Protein AF-A0A2A4B5H6-F1 (afdb_monomer)

Organism: NCBI:txid1141889

Mean predicted aligned error: 16.14 Å

Structure (mmCIF, N/CA/C/O backbone):
data_AF-A0A2A4B5H6-F1
#
_entry.id   AF-A0A2A4B5H6-F1
#
loop_
_atom_site.group_PDB
_atom_site.id
_atom_site.type_symbol
_atom_site.label_atom_id
_atom_site.label_alt_id
_atom_site.label_comp_id
_atom_site.label_asym_id
_atom_site.label_entity_id
_atom_site.label_seq_id
_atom_site.pdbx_PDB_ins_code
_atom_site.Cartn_x
_atom_site.Cartn_y
_atom_site.Cartn_z
_atom_site.occupancy
_atom_site.B_iso_or_equiv
_atom_site.auth_seq_id
_atom_site.auth_comp_id
_atom_site.auth_asym_id
_atom_site.auth_atom_id
_atom_site.pdbx_PDB_model_num
ATOM 1 N N . MET A 1 1 ? -22.252 65.632 42.988 1.00 47.19 1 MET A N 1
ATOM 2 C CA . MET A 1 1 ? -22.587 64.292 42.466 1.00 47.19 1 MET A CA 1
ATOM 3 C C . MET A 1 1 ? -22.983 64.438 41.010 1.00 47.19 1 MET A C 1
ATOM 5 O O . MET A 1 1 ? -24.044 64.984 40.747 1.00 47.19 1 MET A O 1
ATOM 9 N N . ALA A 1 2 ? -22.098 64.038 40.098 1.00 47.16 2 ALA A N 1
ATOM 10 C CA . ALA A 1 2 ? -22.392 63.787 38.688 1.00 47.16 2 ALA A CA 1
ATOM 11 C C . ALA A 1 2 ? -21.258 62.905 38.140 1.00 47.16 2 ALA A C 1
ATOM 13 O O . ALA A 1 2 ? -20.177 63.393 37.819 1.00 47.16 2 ALA A O 1
ATOM 14 N N . ASP A 1 3 ? -21.510 61.599 38.143 1.00 45.84 3 ASP A N 1
ATOM 15 C CA . ASP A 1 3 ? -20.765 60.578 37.409 1.00 45.84 3 ASP A CA 1
ATOM 16 C C . ASP A 1 3 ? -21.025 60.769 35.909 1.00 45.84 3 ASP A C 1
ATOM 18 O O . ASP A 1 3 ? -22.184 60.842 35.498 1.00 45.84 3 ASP A O 1
ATOM 22 N N . THR A 1 4 ? -19.976 60.851 35.086 1.00 55.00 4 THR A N 1
ATOM 23 C CA . THR A 1 4 ? -20.102 60.791 33.617 1.00 55.00 4 THR A CA 1
ATOM 24 C C . THR A 1 4 ? -19.011 59.907 33.012 1.00 55.00 4 THR A C 1
ATOM 26 O O . THR A 1 4 ? -18.001 60.355 32.487 1.00 55.00 4 THR A O 1
ATOM 29 N N . ASN A 1 5 ? -19.235 58.605 33.170 1.00 56.16 5 ASN A N 1
ATOM 30 C CA . ASN A 1 5 ? -19.200 57.565 32.142 1.00 56.16 5 ASN A CA 1
ATOM 31 C C . ASN A 1 5 ? -18.208 57.698 30.971 1.00 56.16 5 ASN A C 1
ATOM 33 O O . ASN A 1 5 ? -18.442 58.366 29.967 1.00 56.16 5 ASN A O 1
ATOM 37 N N . ASN A 1 6 ? -17.177 56.864 31.104 1.00 54.59 6 ASN A N 1
ATOM 38 C CA . ASN A 1 6 ? -16.420 56.143 30.087 1.00 54.59 6 ASN A CA 1
ATOM 39 C C . ASN A 1 6 ? -17.278 55.685 28.883 1.00 54.59 6 ASN A C 1
ATOM 41 O O . ASN A 1 6 ? -18.073 54.752 28.997 1.00 54.59 6 ASN A O 1
ATOM 45 N N . ALA A 1 7 ? -17.079 56.311 27.723 1.00 49.38 7 ALA A N 1
ATOM 46 C CA . ALA A 1 7 ? -17.576 55.820 26.442 1.00 49.38 7 ALA A CA 1
ATOM 47 C C . ALA A 1 7 ? -16.510 54.912 25.808 1.00 49.38 7 ALA A C 1
ATOM 49 O O . ALA A 1 7 ? -15.613 55.375 25.107 1.00 49.38 7 ALA A O 1
ATOM 50 N N . GLY A 1 8 ? -16.598 53.610 26.085 1.00 41.94 8 GLY A N 1
ATOM 51 C CA . GLY A 1 8 ? -15.884 52.595 25.318 1.00 41.94 8 GLY A CA 1
ATOM 52 C C . GLY A 1 8 ? -16.504 52.481 23.928 1.00 41.94 8 GLY A C 1
ATOM 53 O O . GLY A 1 8 ? -17.666 52.0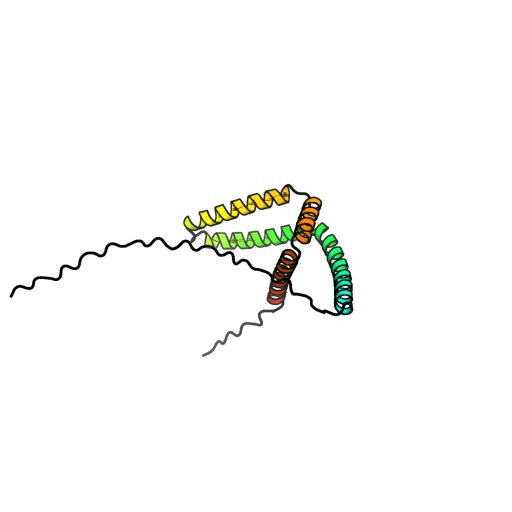95 23.800 1.00 41.94 8 GLY A O 1
ATOM 54 N N . SER A 1 9 ? -15.744 52.840 22.895 1.00 54.84 9 SER A N 1
ATOM 55 C CA . SER A 1 9 ? -16.118 52.595 21.501 1.00 54.84 9 SER A CA 1
ATOM 56 C C . SER A 1 9 ? -16.342 51.093 21.265 1.00 54.84 9 SER A C 1
ATOM 58 O O . SER A 1 9 ? -15.528 50.288 21.727 1.00 54.84 9 SER A O 1
ATOM 60 N N . PRO A 1 10 ? -17.406 50.685 20.550 1.00 56.00 10 PRO A N 1
ATOM 61 C CA . PRO A 1 10 ? -17.597 49.291 20.175 1.00 56.00 10 PRO A CA 1
ATOM 62 C C . PRO A 1 10 ? -16.489 48.884 19.198 1.00 56.00 10 PRO A C 1
ATOM 64 O O . PRO A 1 10 ? -16.329 49.496 18.144 1.00 56.00 10 PRO A O 1
ATOM 67 N N . GLY A 1 11 ? -15.694 47.884 19.584 1.00 50.19 11 GLY A N 1
ATOM 68 C CA . GLY A 1 11 ? -14.639 47.329 18.745 1.00 50.19 11 GLY A CA 1
ATOM 69 C C . GLY A 1 11 ? -15.231 46.744 17.468 1.00 50.19 11 GLY A C 1
ATOM 70 O O . GLY A 1 11 ? -16.052 45.828 17.522 1.00 50.19 11 GLY A O 1
ATOM 71 N N . GLU A 1 12 ? -14.825 47.284 16.325 1.00 54.97 12 GLU A N 1
ATOM 72 C CA . GLU A 1 12 ? -15.109 46.690 15.026 1.00 54.97 12 GLU A CA 1
ATOM 73 C C . GLU A 1 12 ? -14.383 45.334 14.943 1.00 54.97 12 GLU A C 1
ATOM 75 O O . GLU A 1 12 ? -13.187 45.268 15.244 1.00 54.97 12 GLU A O 1
ATOM 80 N N . PRO A 1 13 ? -15.060 44.230 14.578 1.00 52.09 13 PRO A N 1
ATOM 81 C CA . PRO A 1 13 ? -14.380 42.974 14.313 1.00 52.09 13 PRO A CA 1
ATOM 82 C C . PRO A 1 13 ? -13.596 43.119 13.007 1.00 52.09 13 PRO A C 1
ATOM 84 O O . PRO A 1 13 ? -14.124 42.930 11.911 1.00 52.09 13 PRO A O 1
ATOM 87 N N . THR A 1 14 ? -12.323 43.480 13.129 1.00 51.47 14 THR A N 1
ATOM 88 C CA . THR A 1 14 ? -11.353 43.401 12.040 1.00 51.47 14 THR A CA 1
ATOM 89 C C . THR A 1 14 ? -11.194 41.932 11.658 1.00 51.47 14 THR A C 1
ATOM 91 O O . THR A 1 14 ? -10.561 41.156 12.371 1.00 51.47 14 THR A O 1
ATOM 94 N N . PHE A 1 15 ? -11.795 41.529 10.541 1.00 48.53 15 PHE A N 1
ATOM 95 C CA . PHE A 1 15 ? -11.524 40.235 9.929 1.00 48.53 15 PHE A CA 1
ATOM 96 C C . PHE A 1 15 ? -10.169 40.314 9.228 1.00 48.53 15 PHE A C 1
ATOM 98 O O . PHE A 1 15 ? -10.070 40.782 8.094 1.00 48.53 15 PHE A O 1
ATOM 105 N N . GLU A 1 16 ? -9.118 39.867 9.911 1.00 58.50 16 GLU A N 1
ATOM 106 C CA . GLU A 1 16 ? -7.870 39.513 9.244 1.00 58.50 16 GLU A CA 1
ATOM 107 C C . GLU A 1 16 ? -8.163 38.307 8.336 1.00 58.50 16 GLU A C 1
ATOM 109 O O . GLU A 1 16 ? -8.629 37.275 8.834 1.00 58.50 16 GLU A O 1
ATOM 114 N N . PRO A 1 17 ? -7.970 38.402 7.007 1.00 56.28 17 PRO A N 1
ATOM 115 C CA . PRO A 1 17 ? -8.103 37.233 6.157 1.00 56.28 17 PRO A CA 1
ATOM 116 C C . PRO A 1 17 ? -7.085 36.205 6.642 1.00 56.28 17 PRO A C 1
ATOM 118 O O . PRO A 1 17 ? -5.893 36.506 6.731 1.00 56.28 17 PRO A O 1
ATOM 121 N N . ALA A 1 18 ? -7.562 35.005 6.980 1.00 54.12 18 ALA A N 1
ATOM 122 C CA . ALA A 1 18 ? -6.691 33.885 7.286 1.00 54.12 18 ALA A CA 1
ATOM 123 C C . ALA A 1 18 ? -5.659 33.787 6.161 1.00 54.12 18 ALA A C 1
ATOM 125 O O . ALA A 1 18 ? -6.026 33.632 4.992 1.00 54.12 18 ALA A O 1
ATOM 126 N N . VAL A 1 19 ? -4.382 33.942 6.525 1.00 61.88 19 VAL A N 1
ATOM 127 C CA . VAL A 1 19 ? -3.253 33.650 5.644 1.00 61.88 19 VAL A CA 1
ATOM 128 C C . VAL A 1 19 ? -3.580 32.348 4.919 1.00 61.88 19 VAL A C 1
ATOM 130 O O . VAL A 1 19 ? -3.935 31.377 5.598 1.00 61.88 19 VAL A O 1
ATOM 133 N N . PRO A 1 20 ? -3.540 32.312 3.572 1.00 53.09 20 PRO A N 1
ATOM 134 C CA . PRO A 1 20 ? -3.737 31.060 2.875 1.00 53.09 20 PRO A CA 1
ATOM 135 C C . PRO A 1 20 ? -2.710 30.103 3.460 1.00 53.09 20 PRO A C 1
ATOM 137 O O . PRO A 1 20 ? -1.510 30.375 3.407 1.00 53.09 20 PRO A O 1
ATOM 140 N N . LEU A 1 21 ? -3.190 29.020 4.075 1.00 42.78 21 LEU A N 1
ATOM 141 C CA . LEU A 1 21 ? -2.346 27.884 4.372 1.00 42.78 21 LEU A CA 1
ATOM 142 C C . LEU A 1 21 ? -1.907 27.411 2.990 1.00 42.78 21 LEU A C 1
ATOM 144 O O . LEU A 1 21 ? -2.637 26.696 2.304 1.00 42.78 21 LEU A O 1
ATOM 148 N N . THR A 1 22 ? -0.764 27.914 2.527 1.00 48.12 22 THR A N 1
ATOM 149 C CA . THR A 1 22 ? 0.024 27.254 1.507 1.00 48.12 22 THR A CA 1
ATOM 150 C C . THR A 1 22 ? 0.133 25.842 2.025 1.00 48.12 22 THR A C 1
ATOM 152 O O . THR A 1 22 ? 0.823 25.584 3.012 1.00 48.12 22 THR A O 1
ATOM 155 N N . ALA A 1 23 ? -0.656 24.949 1.432 1.00 49.06 23 ALA A N 1
ATOM 156 C CA . ALA A 1 23 ? -0.406 23.539 1.514 1.00 49.06 23 ALA A CA 1
ATOM 157 C C . ALA A 1 23 ? 0.963 23.372 0.866 1.00 49.06 23 ALA A C 1
ATOM 159 O O . ALA A 1 23 ? 1.086 23.125 -0.331 1.00 49.06 23 ALA A O 1
ATOM 160 N N . GLU A 1 24 ? 2.002 23.562 1.673 1.00 46.94 24 GLU A N 1
ATOM 161 C CA . GLU A 1 24 ? 3.237 22.838 1.522 1.00 46.94 24 GLU A CA 1
ATOM 162 C C . GLU A 1 24 ? 2.828 21.375 1.678 1.00 46.94 24 GLU A C 1
ATOM 164 O O . GLU A 1 24 ? 2.904 20.772 2.747 1.00 46.94 24 GLU A O 1
ATOM 169 N N . ALA A 1 25 ? 2.303 20.807 0.588 1.00 49.44 25 ALA A N 1
ATOM 170 C CA . ALA A 1 25 ? 2.559 19.425 0.269 1.00 49.44 25 ALA A CA 1
ATOM 171 C C . ALA A 1 25 ? 4.078 19.357 0.267 1.00 49.44 25 ALA A C 1
ATOM 173 O O . ALA A 1 25 ? 4.702 19.739 -0.721 1.00 49.44 25 ALA A O 1
ATOM 174 N N . GLY A 1 26 ? 4.632 19.055 1.447 1.00 42.25 26 GLY A N 1
ATOM 175 C CA . GLY A 1 26 ? 6.057 19.063 1.685 1.00 42.25 26 GLY A CA 1
ATOM 176 C C . GLY A 1 26 ? 6.683 18.353 0.511 1.00 42.25 26 GLY A C 1
ATOM 177 O O . GLY A 1 26 ? 6.305 17.218 0.200 1.00 42.25 26 GLY A O 1
ATOM 178 N N . GLU A 1 27 ? 7.551 19.061 -0.202 1.00 47.31 27 GLU A N 1
ATOM 179 C CA . GLU A 1 27 ? 8.418 18.414 -1.155 1.00 47.31 27 GLU A CA 1
ATOM 180 C C . GLU A 1 27 ? 9.192 17.398 -0.320 1.00 47.31 27 GLU A C 1
ATOM 182 O O . GLU A 1 27 ? 10.088 17.739 0.449 1.00 47.31 27 GLU A O 1
ATOM 187 N N . VAL A 1 28 ? 8.760 16.138 -0.370 1.00 47.59 28 VAL A N 1
ATOM 188 C CA . VAL A 1 28 ? 9.539 15.040 0.175 1.00 47.59 28 VAL A CA 1
ATOM 189 C C . VAL A 1 28 ? 10.666 14.869 -0.828 1.00 47.59 28 VAL A C 1
ATOM 191 O O . VAL A 1 28 ? 10.610 14.037 -1.734 1.00 47.59 28 VAL A O 1
ATOM 194 N N . THR A 1 29 ? 11.656 15.752 -0.724 1.00 46.16 29 THR A N 1
ATOM 195 C CA . THR A 1 29 ? 12.908 15.669 -1.450 1.00 46.16 29 THR A CA 1
ATOM 196 C C . THR A 1 29 ? 13.610 14.436 -0.903 1.00 46.16 29 THR A C 1
ATOM 198 O O . THR A 1 29 ? 14.285 14.465 0.124 1.00 46.16 29 THR A O 1
ATOM 201 N N . PHE A 1 30 ? 13.383 13.301 -1.556 1.00 55.34 30 PHE A N 1
ATOM 202 C CA . PHE A 1 30 ? 14.164 12.105 -1.306 1.00 55.34 30 PHE A CA 1
ATOM 203 C C . PHE A 1 30 ? 15.574 12.383 -1.814 1.00 55.34 30 PHE A C 1
ATOM 205 O O . PHE A 1 30 ? 15.831 12.309 -3.017 1.00 55.34 30 PHE A O 1
ATOM 212 N N . GLU A 1 31 ? 16.488 12.702 -0.899 1.00 50.09 31 GLU A N 1
ATOM 213 C CA . GLU A 1 31 ? 17.908 12.581 -1.188 1.00 50.09 31 GLU A CA 1
ATOM 214 C C . GLU A 1 31 ? 18.144 11.140 -1.661 1.00 50.09 31 GLU A C 1
ATOM 216 O O . GLU A 1 31 ? 17.835 10.191 -0.927 1.00 50.09 31 GLU A O 1
ATOM 221 N N . PRO A 1 32 ? 18.621 10.925 -2.902 1.00 49.16 32 PRO A N 1
ATOM 222 C CA . PRO A 1 32 ? 19.013 9.595 -3.311 1.00 49.16 32 PRO A CA 1
ATOM 223 C C . PRO A 1 32 ? 20.123 9.198 -2.352 1.00 49.16 32 PRO A C 1
ATOM 225 O O . PRO A 1 32 ? 21.167 9.846 -2.343 1.00 49.16 32 PRO A O 1
ATOM 228 N N . ALA A 1 33 ? 19.882 8.173 -1.530 1.00 52.47 33 ALA A N 1
ATOM 229 C CA . ALA A 1 33 ? 20.917 7.591 -0.696 1.00 52.47 33 ALA A CA 1
ATOM 230 C C . ALA A 1 33 ? 22.118 7.347 -1.608 1.00 52.47 33 ALA A C 1
ATOM 232 O O . ALA A 1 33 ? 22.084 6.483 -2.493 1.00 52.47 33 ALA A O 1
ATOM 233 N N . THR A 1 34 ? 23.141 8.183 -1.458 1.00 44.19 34 THR A N 1
ATOM 234 C CA . THR A 1 34 ? 24.400 8.038 -2.155 1.00 44.19 34 THR A CA 1
ATOM 235 C C . THR A 1 34 ? 24.951 6.729 -1.635 1.00 44.19 34 THR A C 1
ATOM 237 O O . THR A 1 34 ? 25.472 6.618 -0.532 1.00 44.19 34 THR A O 1
ATOM 240 N N . ALA A 1 35 ? 24.720 5.673 -2.413 1.00 55.16 35 ALA A N 1
ATOM 241 C CA . ALA A 1 35 ? 25.233 4.344 -2.159 1.00 55.16 35 ALA A CA 1
ATOM 242 C C . ALA A 1 35 ? 26.734 4.353 -2.461 1.00 55.16 35 ALA A C 1
ATOM 244 O O . ALA A 1 35 ? 27.204 3.697 -3.392 1.00 55.16 35 ALA A O 1
ATOM 245 N N . THR A 1 36 ? 27.482 5.145 -1.700 1.00 51.84 36 THR A N 1
ATOM 246 C CA . THR A 1 36 ? 28.925 5.053 -1.591 1.00 51.84 36 THR A CA 1
ATOM 247 C C . THR A 1 36 ? 29.221 3.769 -0.826 1.00 51.84 36 THR A C 1
ATOM 249 O O . THR A 1 36 ? 29.082 3.687 0.388 1.00 51.84 36 THR A O 1
ATOM 252 N N . GLU A 1 37 ? 29.548 2.742 -1.610 1.00 53.69 37 GLU A N 1
ATOM 253 C CA . GLU A 1 37 ? 30.205 1.495 -1.206 1.00 53.69 37 GLU A CA 1
ATOM 254 C C . GLU A 1 37 ? 29.400 0.491 -0.367 1.00 53.69 37 GLU A C 1
ATOM 256 O O . GLU A 1 37 ? 29.897 -0.119 0.574 1.00 53.69 37 GLU A O 1
ATOM 261 N N . THR A 1 38 ? 28.173 0.173 -0.785 1.00 56.00 38 THR A N 1
ATOM 262 C CA . THR A 1 38 ? 27.641 -1.169 -0.485 1.00 56.00 38 THR A CA 1
ATOM 263 C C . THR A 1 38 ? 28.420 -2.188 -1.334 1.00 56.00 38 THR A C 1
ATOM 265 O O . THR A 1 38 ? 28.423 -2.033 -2.564 1.00 56.00 38 THR A O 1
ATOM 268 N N . PRO A 1 39 ? 29.077 -3.215 -0.752 1.00 59.84 39 PRO A N 1
ATOM 269 C CA . PRO A 1 39 ? 29.877 -4.172 -1.515 1.00 59.84 39 PRO A CA 1
ATOM 270 C C . PRO A 1 39 ? 29.006 -4.804 -2.602 1.00 59.84 39 PRO A C 1
ATOM 272 O O . PRO A 1 39 ? 27.859 -5.168 -2.336 1.00 59.84 39 PRO A O 1
ATOM 275 N N . ARG A 1 40 ? 29.530 -4.926 -3.832 1.00 69.62 40 ARG A N 1
ATOM 276 C CA . ARG A 1 40 ? 28.808 -5.519 -4.982 1.00 69.62 40 ARG A CA 1
ATOM 277 C C . ARG A 1 40 ? 28.106 -6.828 -4.592 1.00 69.62 40 ARG A C 1
ATOM 279 O O . ARG A 1 40 ? 26.929 -6.999 -4.884 1.00 69.62 40 ARG A O 1
ATOM 286 N N . THR A 1 41 ? 28.773 -7.630 -3.763 1.00 71.62 41 THR A N 1
ATOM 287 C CA . THR A 1 41 ? 28.278 -8.871 -3.161 1.00 71.62 41 THR A CA 1
ATOM 288 C C . THR A 1 41 ? 26.942 -8.730 -2.430 1.00 71.62 41 THR A C 1
ATOM 290 O O . THR A 1 41 ? 26.070 -9.574 -2.586 1.00 71.62 41 THR A O 1
ATOM 293 N N . ALA A 1 42 ? 26.734 -7.667 -1.649 1.00 78.12 42 ALA A N 1
ATOM 294 C CA . ALA A 1 42 ? 25.474 -7.466 -0.935 1.00 78.12 42 ALA A CA 1
ATOM 295 C C . ALA A 1 42 ? 24.332 -7.116 -1.898 1.00 78.12 42 ALA A C 1
ATOM 297 O O . ALA A 1 42 ? 23.222 -7.618 -1.737 1.00 78.12 42 ALA A O 1
ATOM 298 N N . LYS A 1 43 ? 24.603 -6.317 -2.939 1.00 83.50 43 LYS A N 1
ATOM 299 C CA . LYS A 1 43 ? 23.608 -6.027 -3.984 1.00 83.50 43 LYS A CA 1
ATOM 300 C C . LYS A 1 43 ? 23.239 -7.293 -4.761 1.00 83.50 43 LYS A C 1
ATOM 302 O O . LYS A 1 43 ? 22.059 -7.506 -5.025 1.00 83.50 43 LYS A O 1
ATOM 307 N N . ASP A 1 44 ? 24.216 -8.140 -5.073 1.00 86.81 44 ASP A N 1
ATOM 308 C CA . ASP A 1 44 ? 24.000 -9.393 -5.803 1.00 86.81 44 ASP A CA 1
ATOM 309 C C . ASP A 1 44 ? 23.215 -10.424 -4.976 1.00 86.81 44 ASP A C 1
ATOM 311 O O . ASP A 1 44 ? 22.269 -11.033 -5.486 1.00 86.81 44 ASP A O 1
ATOM 315 N N . THR A 1 45 ? 23.520 -10.564 -3.682 1.00 87.56 45 THR A N 1
ATOM 316 C CA . THR A 1 45 ? 22.757 -11.425 -2.763 1.00 87.56 45 THR A CA 1
ATOM 317 C C . THR A 1 45 ? 21.323 -10.930 -2.600 1.00 87.56 45 THR A C 1
ATOM 319 O O . THR A 1 45 ? 20.384 -11.705 -2.770 1.00 87.56 45 THR A O 1
ATOM 322 N N . ILE A 1 46 ? 21.133 -9.630 -2.341 1.00 88.69 46 ILE A N 1
ATOM 323 C CA . ILE A 1 46 ? 19.796 -9.034 -2.198 1.00 88.69 46 ILE A CA 1
ATOM 324 C C . ILE A 1 46 ? 18.999 -9.209 -3.489 1.00 88.69 46 ILE A C 1
ATOM 326 O O . ILE A 1 46 ? 17.836 -9.595 -3.440 1.00 88.69 46 ILE A O 1
ATOM 330 N N . LYS A 1 47 ? 19.613 -8.983 -4.655 1.00 89.56 47 LYS A N 1
ATOM 331 C CA . LYS A 1 47 ? 18.956 -9.179 -5.950 1.00 89.56 47 LYS A CA 1
ATOM 332 C C . LYS A 1 47 ? 18.552 -10.634 -6.170 1.00 89.56 47 LYS A C 1
ATOM 334 O O . LYS A 1 47 ? 17.464 -10.878 -6.687 1.00 89.56 47 LYS A O 1
ATOM 339 N N . THR A 1 48 ? 19.397 -11.587 -5.785 1.00 90.69 48 THR A N 1
ATOM 340 C CA . THR A 1 48 ? 19.124 -13.023 -5.940 1.00 90.69 48 THR A CA 1
ATOM 341 C C . THR A 1 48 ? 17.963 -13.465 -5.052 1.00 90.69 48 THR A C 1
ATOM 343 O O . THR A 1 48 ? 17.004 -14.057 -5.549 1.00 90.69 48 THR A O 1
ATOM 346 N N . GLU A 1 49 ? 17.989 -13.105 -3.768 1.00 90.31 49 GLU A N 1
ATOM 347 C CA . GLU A 1 49 ? 16.907 -13.426 -2.830 1.00 90.31 49 GLU A CA 1
ATOM 348 C C . GLU A 1 49 ? 15.605 -12.706 -3.196 1.00 90.31 49 GLU A C 1
ATOM 350 O O . GLU A 1 49 ? 14.547 -13.331 -3.246 1.00 90.31 49 GLU A O 1
ATOM 355 N N . ALA A 1 50 ? 15.673 -11.422 -3.563 1.00 90.19 50 ALA A N 1
ATOM 356 C CA . ALA A 1 50 ? 14.512 -10.671 -4.035 1.00 90.19 50 ALA A CA 1
ATOM 357 C C . ALA A 1 50 ? 13.926 -11.267 -5.323 1.00 90.19 50 ALA A C 1
ATOM 359 O O . ALA A 1 50 ? 12.709 -11.318 -5.466 1.00 90.19 50 ALA A O 1
ATOM 360 N N . SER A 1 51 ? 14.760 -11.764 -6.244 1.00 91.69 51 SER A N 1
ATOM 361 C CA . SER A 1 51 ? 14.288 -12.418 -7.474 1.00 91.69 51 SER A CA 1
ATOM 362 C C . SER A 1 51 ? 13.608 -13.754 -7.177 1.00 91.69 51 SER A C 1
ATOM 364 O O . SER A 1 51 ? 12.562 -14.054 -7.752 1.00 91.69 51 SER A O 1
ATOM 366 N N . LYS A 1 52 ? 14.159 -14.547 -6.251 1.00 92.88 52 LYS A N 1
ATOM 367 C CA . LYS A 1 52 ? 13.572 -15.822 -5.818 1.00 92.88 52 LYS A CA 1
ATOM 368 C C . LYS A 1 52 ? 12.239 -15.607 -5.101 1.00 92.88 52 LYS A C 1
ATOM 370 O O . LYS A 1 52 ? 11.241 -16.228 -5.467 1.00 92.88 52 LYS A O 1
ATOM 375 N N . LEU A 1 53 ? 12.212 -14.708 -4.118 1.00 92.88 53 LEU A N 1
ATOM 376 C CA . LEU A 1 53 ? 11.008 -14.361 -3.365 1.00 92.88 53 LEU A CA 1
ATOM 377 C C . LEU A 1 53 ? 9.958 -13.715 -4.277 1.00 92.88 53 LEU A C 1
ATOM 379 O O . LEU A 1 53 ? 8.789 -14.085 -4.233 1.00 92.88 53 LEU A O 1
ATOM 383 N N . GLY A 1 54 ? 10.389 -12.805 -5.153 1.00 91.88 54 GLY A N 1
ATOM 384 C CA . GLY A 1 54 ? 9.542 -12.139 -6.136 1.00 91.88 54 GLY A CA 1
ATOM 385 C C . GLY A 1 54 ? 8.920 -13.116 -7.128 1.00 91.88 54 GLY A C 1
ATOM 386 O O . GLY A 1 54 ? 7.737 -12.997 -7.421 1.00 91.88 54 GLY A O 1
ATOM 387 N N . SER A 1 55 ? 9.664 -14.128 -7.584 1.00 92.44 55 SER A N 1
ATOM 388 C CA . SER A 1 55 ? 9.126 -15.166 -8.475 1.00 92.44 55 SER A CA 1
ATOM 389 C C . SER A 1 55 ? 8.043 -16.000 -7.784 1.00 92.44 55 SER A C 1
ATOM 391 O O . SER A 1 55 ? 6.966 -16.181 -8.346 1.00 92.44 55 SER A O 1
ATOM 393 N N . GLN A 1 56 ? 8.274 -16.426 -6.537 1.00 92.50 56 GLN A N 1
ATOM 394 C CA . GLN A 1 56 ? 7.276 -17.166 -5.750 1.00 92.50 56 GLN A CA 1
ATOM 395 C C . GLN A 1 56 ? 6.031 -16.322 -5.451 1.00 92.50 56 GLN A C 1
ATOM 397 O O . GLN A 1 56 ? 4.903 -16.806 -5.549 1.00 92.50 56 GLN A O 1
ATOM 402 N N . ALA A 1 57 ? 6.229 -15.053 -5.089 1.00 90.69 57 ALA A N 1
ATOM 403 C CA . ALA A 1 57 ? 5.143 -14.114 -4.851 1.00 90.69 57 ALA A CA 1
ATOM 404 C C . ALA A 1 57 ? 4.350 -13.845 -6.134 1.00 90.69 57 ALA A C 1
ATOM 406 O O . ALA A 1 57 ? 3.127 -13.837 -6.080 1.00 90.69 57 ALA A O 1
ATOM 407 N N . ALA A 1 58 ? 5.013 -13.689 -7.283 1.00 89.50 58 ALA A N 1
ATOM 408 C CA . ALA A 1 58 ? 4.365 -13.478 -8.575 1.00 89.50 58 ALA A CA 1
ATOM 409 C C . ALA A 1 58 ? 3.546 -14.697 -9.014 1.00 89.50 58 ALA A C 1
ATOM 411 O O . ALA A 1 58 ? 2.438 -14.545 -9.519 1.00 89.50 58 ALA A O 1
ATOM 412 N N . GLU A 1 59 ? 4.057 -15.909 -8.807 1.00 89.31 59 GLU A N 1
ATOM 413 C CA . GLU A 1 59 ? 3.344 -17.144 -9.135 1.00 89.31 59 GLU A CA 1
ATOM 414 C C . GLU A 1 59 ? 2.098 -17.326 -8.259 1.00 89.31 59 GLU A C 1
ATOM 416 O O . GLU A 1 59 ? 1.006 -17.567 -8.776 1.00 89.31 59 GLU A O 1
ATOM 421 N N . LYS A 1 60 ? 2.218 -17.070 -6.947 1.00 87.25 60 LYS A N 1
ATOM 422 C CA . LYS A 1 60 ? 1.057 -17.004 -6.050 1.00 87.25 60 LYS A CA 1
ATOM 423 C C . LYS A 1 60 ? 0.095 -15.893 -6.454 1.00 87.25 60 LYS A C 1
ATOM 425 O O . LYS A 1 60 ? -1.097 -16.148 -6.543 1.00 87.25 60 LYS A O 1
ATOM 430 N N . ALA A 1 61 ? 0.584 -14.686 -6.721 1.00 85.81 61 ALA A N 1
ATOM 431 C CA . ALA A 1 61 ? -0.244 -13.554 -7.120 1.00 85.81 61 ALA A CA 1
ATOM 432 C C . ALA A 1 61 ? -1.031 -13.855 -8.399 1.00 85.81 61 ALA A C 1
ATOM 434 O O . ALA A 1 61 ? -2.211 -13.540 -8.449 1.00 85.81 61 ALA A O 1
ATOM 435 N N . ARG A 1 62 ? -0.433 -14.530 -9.391 1.00 84.00 62 ARG A N 1
ATOM 436 C CA . ARG A 1 62 ? -1.142 -14.988 -10.598 1.00 84.00 62 ARG A CA 1
ATOM 437 C C . ARG A 1 62 ? -2.227 -16.014 -10.279 1.00 84.00 62 ARG A C 1
ATOM 439 O O . ARG A 1 62 ? -3.338 -15.883 -10.782 1.00 84.00 62 ARG A O 1
ATOM 446 N N . ALA A 1 63 ? -1.938 -16.987 -9.415 1.00 83.25 63 ALA A N 1
ATOM 447 C CA . ALA A 1 63 ? -2.944 -17.947 -8.956 1.00 83.25 63 ALA A CA 1
ATOM 448 C C . ALA A 1 63 ? -4.093 -17.255 -8.194 1.00 83.25 63 ALA A C 1
ATOM 450 O O . ALA A 1 63 ? -5.259 -17.576 -8.401 1.00 83.25 63 ALA A O 1
ATOM 451 N N . PHE A 1 64 ? -3.780 -16.258 -7.361 1.00 80.44 64 PHE A N 1
ATOM 452 C CA . PHE A 1 64 ? -4.774 -15.446 -6.658 1.00 80.44 64 PHE A CA 1
ATOM 453 C C . PHE A 1 64 ? -5.527 -14.485 -7.579 1.00 80.44 64 PHE A C 1
ATOM 455 O O . PHE A 1 64 ? -6.686 -14.213 -7.304 1.00 80.44 64 PHE A O 1
ATOM 462 N N . ALA A 1 65 ? -4.920 -13.980 -8.653 1.00 79.31 65 ALA A N 1
ATOM 463 C CA . ALA A 1 65 ? -5.565 -13.062 -9.588 1.00 79.31 65 ALA A CA 1
ATOM 464 C C . ALA A 1 65 ? -6.732 -13.731 -10.329 1.00 79.31 65 ALA A C 1
ATOM 466 O O . ALA A 1 65 ? -7.770 -13.098 -10.505 1.00 79.31 65 ALA A O 1
ATOM 467 N N . GLY A 1 66 ? -6.604 -15.018 -10.677 1.00 75.12 66 GLY A N 1
ATOM 468 C CA . GLY A 1 66 ? -7.686 -15.794 -11.300 1.00 75.12 66 GLY A CA 1
ATOM 469 C C . GLY A 1 66 ? -8.939 -15.918 -10.420 1.00 75.12 66 GLY A C 1
ATOM 470 O O . GLY A 1 66 ? -10.054 -15.770 -10.912 1.00 75.12 66 GLY A O 1
ATOM 471 N N . ASP A 1 67 ? -8.758 -16.091 -9.108 1.00 78.62 67 ASP A N 1
ATOM 472 C CA . ASP A 1 67 ? -9.850 -16.221 -8.123 1.00 78.62 67 ASP A CA 1
ATOM 473 C C . ASP A 1 67 ? -10.194 -14.904 -7.401 1.00 78.62 67 ASP A C 1
ATOM 475 O O . ASP A 1 67 ? -11.123 -14.830 -6.587 1.00 78.62 67 ASP A O 1
ATOM 479 N N . GLY A 1 68 ? -9.397 -13.865 -7.637 1.00 77.56 68 GLY A N 1
ATOM 480 C CA . GLY A 1 68 ? -9.300 -12.699 -6.768 1.00 77.56 68 GLY A CA 1
ATOM 481 C C . GLY A 1 68 ? -10.569 -11.871 -6.776 1.00 77.56 68 GLY A C 1
ATOM 482 O O . GLY A 1 68 ? -11.023 -11.454 -5.716 1.00 77.56 68 GLY A O 1
ATOM 483 N N . LYS A 1 69 ? -11.194 -11.705 -7.948 1.00 78.38 69 LYS A N 1
ATOM 484 C CA . LYS A 1 69 ? -12.430 -10.927 -8.090 1.00 78.38 69 LYS A CA 1
ATOM 485 C C . LYS A 1 6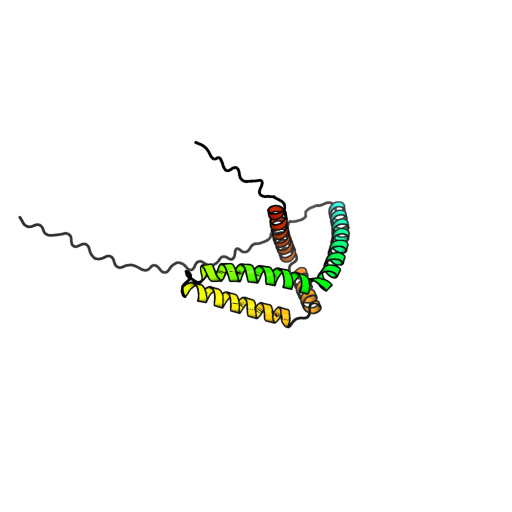9 ? -13.564 -11.510 -7.252 1.00 78.38 69 LYS A C 1
ATOM 487 O O . LYS A 1 69 ? -14.204 -10.757 -6.534 1.00 78.38 69 LYS A O 1
ATOM 492 N N . ALA A 1 70 ? -13.772 -12.828 -7.293 1.00 81.88 70 ALA A N 1
ATOM 493 C CA . ALA A 1 70 ? -14.849 -13.485 -6.553 1.00 81.88 70 ALA A CA 1
ATOM 494 C C . ALA A 1 70 ? -14.620 -13.450 -5.031 1.00 81.88 70 ALA A C 1
ATOM 496 O O . ALA A 1 70 ? -15.536 -13.153 -4.263 1.00 81.88 70 ALA A O 1
ATOM 497 N N . LYS A 1 71 ? -13.383 -13.707 -4.580 1.00 82.62 71 LYS A N 1
ATOM 498 C CA . LYS A 1 71 ? -13.028 -13.644 -3.151 1.00 82.62 71 LYS A CA 1
ATOM 499 C C . LYS A 1 71 ? -13.085 -12.214 -2.614 1.00 82.62 71 LYS A C 1
ATOM 501 O O . LYS A 1 71 ? -13.639 -11.988 -1.541 1.00 82.62 71 LY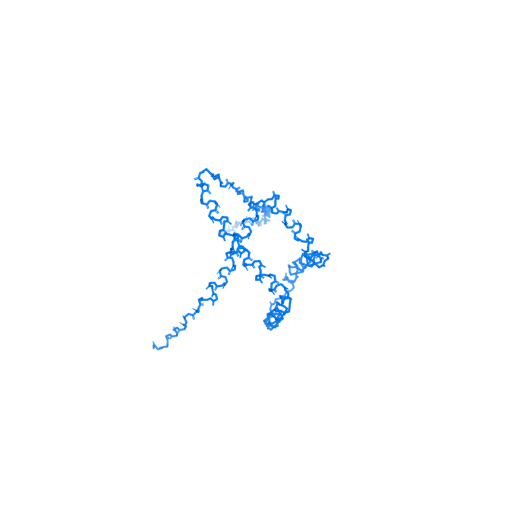S A O 1
ATOM 506 N N . ALA A 1 72 ? -12.562 -11.252 -3.373 1.00 82.81 72 ALA A N 1
ATOM 507 C CA . ALA A 1 72 ? -12.605 -9.840 -3.017 1.00 82.81 72 ALA A CA 1
ATOM 508 C C . ALA A 1 72 ? -14.040 -9.305 -3.025 1.00 82.81 72 ALA A C 1
ATOM 510 O O . ALA A 1 72 ? -14.419 -8.616 -2.085 1.00 82.81 72 ALA A O 1
ATOM 511 N N . SER A 1 73 ? -14.862 -9.658 -4.022 1.00 83.94 73 SER A N 1
ATOM 512 C CA . SER A 1 73 ? -16.267 -9.236 -4.067 1.00 83.94 73 SER A CA 1
ATOM 513 C C . SER A 1 73 ? -17.075 -9.805 -2.907 1.00 83.94 73 SER A C 1
ATOM 515 O O . SER A 1 73 ? -17.923 -9.103 -2.369 1.00 83.94 73 SER A O 1
ATOM 517 N N . GLY A 1 74 ? -16.800 -11.048 -2.493 1.00 88.38 74 GLY A N 1
ATOM 518 C CA . GLY A 1 74 ? -17.420 -11.646 -1.309 1.00 88.38 74 GLY A CA 1
ATOM 519 C C . GLY A 1 74 ? -17.069 -10.879 -0.033 1.00 88.38 74 GLY A C 1
ATOM 520 O O . GLY A 1 74 ? -17.960 -10.376 0.644 1.00 88.38 74 GLY A O 1
ATOM 521 N N . ALA A 1 75 ? -15.772 -10.693 0.236 1.00 88.38 75 ALA A N 1
ATOM 522 C CA . ALA A 1 75 ? -15.305 -9.950 1.408 1.00 88.38 75 ALA A CA 1
ATOM 523 C C . ALA A 1 75 ? -15.789 -8.487 1.420 1.00 88.38 75 ALA A C 1
ATOM 525 O O . ALA A 1 75 ? -16.152 -7.958 2.469 1.00 88.38 75 ALA A O 1
ATOM 526 N N . LEU A 1 76 ? -15.826 -7.835 0.253 1.00 86.31 76 LEU A N 1
ATOM 527 C CA . LEU A 1 76 ? -16.315 -6.465 0.115 1.00 86.31 76 LEU A CA 1
ATOM 528 C C . LEU A 1 76 ? -17.825 -6.376 0.340 1.00 86.31 76 LEU A C 1
ATOM 530 O O . LEU A 1 76 ? -18.275 -5.432 0.977 1.00 86.31 76 LEU A O 1
ATOM 534 N N . ASN A 1 77 ? -18.605 -7.347 -0.141 1.00 90.00 77 ASN A N 1
ATOM 535 C CA . ASN A 1 77 ? -20.039 -7.414 0.134 1.00 90.00 77 ASN A CA 1
ATOM 536 C C . ASN A 1 77 ? -20.309 -7.583 1.636 1.00 90.00 77 ASN A C 1
ATOM 538 O O . ASN A 1 77 ? -21.196 -6.923 2.173 1.00 90.00 77 ASN A O 1
ATOM 542 N N . ASP A 1 78 ? -19.537 -8.422 2.323 1.00 91.81 78 ASP A N 1
ATOM 543 C CA . ASP A 1 78 ? -19.687 -8.619 3.767 1.00 91.81 78 ASP A CA 1
ATOM 544 C C . ASP A 1 78 ? -19.319 -7.348 4.543 1.00 91.81 78 ASP A C 1
ATOM 546 O O . ASP A 1 78 ? -20.053 -6.918 5.435 1.00 91.81 78 ASP A O 1
ATOM 550 N N . PHE A 1 79 ? -18.237 -6.678 4.141 1.00 91.56 79 PHE A N 1
ATOM 551 C CA . PHE A 1 79 ? -17.859 -5.382 4.695 1.00 91.56 79 PHE A CA 1
ATOM 552 C C . PHE A 1 79 ? -18.909 -4.295 4.419 1.00 91.56 79 PHE A C 1
ATOM 554 O O . PHE A 1 79 ? -19.266 -3.547 5.326 1.00 91.56 79 PHE A O 1
ATOM 561 N N . ALA A 1 80 ? -19.445 -4.225 3.198 1.00 89.38 80 ALA A N 1
ATOM 562 C CA . ALA A 1 80 ? -20.481 -3.268 2.818 1.00 89.38 80 ALA A CA 1
ATOM 563 C C . ALA A 1 80 ? -21.757 -3.470 3.640 1.00 89.38 80 ALA A C 1
ATOM 565 O O . ALA A 1 80 ? -22.334 -2.495 4.103 1.00 89.38 80 ALA A O 1
ATOM 566 N N . ARG A 1 81 ? -22.158 -4.720 3.903 1.00 91.88 81 ARG A N 1
ATOM 567 C CA . ARG A 1 81 ? -23.284 -5.026 4.800 1.00 91.88 81 ARG A CA 1
ATOM 568 C C . ARG A 1 81 ? -23.026 -4.556 6.230 1.00 91.88 81 ARG A C 1
ATOM 570 O O . ARG A 1 81 ? -23.926 -4.004 6.850 1.00 91.88 81 ARG A O 1
ATOM 577 N N . MET A 1 82 ? -21.808 -4.739 6.738 1.00 92.06 82 MET A N 1
ATOM 578 C CA . MET A 1 82 ? -21.423 -4.262 8.070 1.00 92.06 82 MET A CA 1
ATOM 579 C C . MET A 1 82 ? -21.424 -2.727 8.151 1.00 92.06 82 MET A C 1
ATOM 581 O O . MET A 1 82 ? -21.840 -2.156 9.156 1.00 92.06 82 MET A O 1
ATOM 585 N N . MET A 1 83 ? -20.981 -2.054 7.086 1.00 81.75 83 MET A N 1
ATOM 586 C CA . MET A 1 83 ? -21.012 -0.595 6.982 1.00 81.75 83 MET A CA 1
ATOM 587 C C . MET A 1 83 ? -22.427 -0.050 6.805 1.00 81.75 83 MET A C 1
ATOM 589 O O . MET A 1 83 ? -22.729 0.964 7.412 1.00 81.75 83 MET A O 1
ATOM 593 N N . GLU A 1 84 ? -23.296 -0.706 6.037 1.00 85.06 84 GLU A N 1
ATOM 594 C CA . GLU A 1 84 ? -24.708 -0.331 5.882 1.00 85.06 84 GLU A CA 1
ATOM 595 C C . GLU A 1 84 ? -25.451 -0.435 7.223 1.00 85.06 84 GLU A C 1
ATOM 597 O O . GLU A 1 84 ? -26.156 0.490 7.621 1.00 85.06 84 GLU A O 1
ATOM 602 N N . ASP A 1 85 ? -25.223 -1.517 7.975 1.00 84.88 85 ASP A N 1
ATOM 603 C CA . ASP A 1 85 ? -25.787 -1.701 9.318 1.00 84.88 85 ASP A CA 1
ATOM 604 C C . ASP A 1 85 ? -25.283 -0.635 10.313 1.00 84.88 85 ASP A C 1
ATOM 606 O O . ASP A 1 85 ? -26.042 -0.109 11.132 1.00 84.88 85 ASP A O 1
ATOM 610 N N . ALA A 1 86 ? -24.009 -0.241 10.211 1.00 79.88 86 ALA A N 1
ATOM 611 C CA . ALA A 1 86 ? -23.443 0.856 10.996 1.00 79.88 86 ALA A CA 1
ATOM 612 C C . ALA A 1 86 ? -23.953 2.238 10.538 1.00 79.88 86 ALA A C 1
ATOM 614 O O . ALA A 1 86 ? -24.276 3.088 11.367 1.00 79.88 86 ALA A O 1
ATOM 615 N N . ALA A 1 87 ? -24.065 2.473 9.231 1.00 80.19 87 ALA A N 1
ATOM 616 C CA . ALA A 1 87 ? -24.540 3.719 8.644 1.00 80.19 87 ALA A CA 1
ATOM 617 C C . ALA A 1 87 ? -26.014 3.955 8.975 1.00 80.19 87 ALA A C 1
ATOM 619 O O . ALA A 1 87 ? -26.355 5.054 9.394 1.00 80.19 87 ALA A O 1
ATOM 620 N N . GLY A 1 88 ? -26.868 2.926 8.939 1.00 73.56 88 GLY A N 1
ATOM 621 C CA . GLY A 1 88 ? -28.260 3.024 9.394 1.00 73.56 88 GLY A CA 1
ATOM 622 C C . GLY A 1 88 ? -28.398 3.459 10.863 1.00 73.56 88 GLY A C 1
ATOM 623 O O . GLY A 1 88 ? -29.393 4.081 11.250 1.00 73.56 88 GLY A O 1
ATOM 624 N N . GLN A 1 89 ? -27.381 3.199 11.691 1.00 71.12 89 GLN A N 1
ATOM 625 C CA . GLN A 1 89 ? -27.312 3.691 13.071 1.00 71.12 89 GLN A CA 1
ATOM 626 C C . GLN A 1 89 ? -26.797 5.140 13.167 1.00 71.12 89 GLN A C 1
ATOM 628 O O . GLN A 1 89 ? -27.168 5.863 14.096 1.00 71.12 89 GLN A O 1
ATOM 633 N N . VAL A 1 90 ? -25.976 5.578 12.211 1.00 60.53 90 VAL A N 1
ATOM 634 C CA . VAL A 1 90 ? -25.283 6.877 12.200 1.00 60.53 90 VAL A CA 1
ATOM 635 C C . VAL A 1 90 ? -26.043 7.962 11.416 1.00 60.53 90 VAL A C 1
ATOM 637 O O . VAL A 1 90 ? -26.003 9.129 11.810 1.00 60.53 90 VAL A O 1
ATOM 640 N N . ASP A 1 91 ? -26.804 7.598 10.382 1.00 63.84 91 ASP A N 1
ATOM 641 C CA . ASP A 1 91 ? -27.597 8.489 9.514 1.00 63.84 91 ASP A CA 1
ATOM 642 C C . ASP A 1 91 ? -28.620 9.325 10.309 1.00 63.84 91 ASP A C 1
ATOM 644 O O . ASP A 1 91 ? -28.913 10.473 9.989 1.00 63.84 91 ASP A O 1
ATOM 648 N N . LYS A 1 92 ? -29.043 8.831 11.481 1.00 60.44 92 LYS A N 1
ATOM 649 C CA . LYS A 1 92 ? -29.889 9.574 12.433 1.00 60.44 92 LYS A CA 1
ATOM 650 C C . LYS A 1 92 ? -29.218 10.809 13.060 1.00 60.44 92 LYS A C 1
ATOM 652 O O . LYS A 1 92 ? -29.891 11.537 13.789 1.00 60.44 92 LYS A O 1
ATOM 657 N N . LYS A 1 93 ? -27.912 11.035 12.860 1.00 57.31 93 LYS A N 1
ATOM 658 C CA . LYS A 1 93 ? -27.136 12.089 13.548 1.00 57.31 93 LYS A CA 1
ATOM 659 C C . LYS A 1 93 ? -26.299 12.997 12.642 1.00 57.31 93 LYS A C 1
ATOM 661 O O . LYS A 1 93 ? -25.787 13.999 13.139 1.00 57.31 93 LYS A O 1
ATOM 666 N N . LEU A 1 94 ? -26.142 12.690 11.356 1.00 62.41 94 LEU A N 1
ATOM 667 C CA . LEU A 1 94 ? -25.238 13.421 10.460 1.00 62.41 94 LEU A CA 1
ATOM 668 C C . LEU A 1 94 ? -26.038 14.262 9.452 1.00 62.41 94 LEU A C 1
ATOM 670 O O . LEU A 1 94 ? -26.467 13.771 8.418 1.00 62.41 94 LEU A O 1
ATOM 674 N N . GLY A 1 95 ? -26.274 15.538 9.770 1.00 61.56 95 GLY A N 1
ATOM 675 C CA . GLY A 1 95 ? -26.980 16.483 8.891 1.00 61.56 95 GLY A CA 1
ATOM 676 C C . GLY A 1 95 ? -26.218 16.877 7.609 1.00 61.56 95 GLY A C 1
ATOM 677 O O . GLY A 1 95 ? -25.059 16.509 7.409 1.00 61.56 95 GLY A O 1
ATOM 678 N N . GLU A 1 96 ? -26.868 17.694 6.767 1.00 60.31 96 GLU A N 1
ATOM 679 C CA . GLU A 1 96 ? -26.489 18.075 5.385 1.00 60.31 96 GLU A CA 1
ATOM 680 C C . GLU A 1 96 ? -25.016 18.473 5.139 1.00 60.31 96 GLU A C 1
ATOM 682 O O . GLU A 1 96 ? -24.507 18.264 4.037 1.00 60.31 96 GLU A O 1
ATOM 687 N N . GLN A 1 97 ? -24.297 19.019 6.128 1.00 58.12 97 GLN A N 1
ATOM 688 C CA . GLN A 1 97 ? -22.926 19.525 5.934 1.00 58.12 97 GLN A CA 1
ATOM 689 C C . 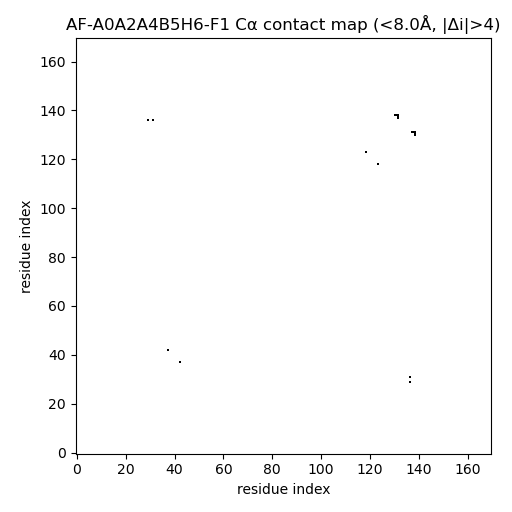GLN A 1 97 ? -21.878 18.439 5.630 1.00 58.12 97 GLN A C 1
ATOM 691 O O . GLN A 1 97 ? -20.880 18.738 4.976 1.00 58.12 97 GLN A O 1
ATOM 696 N N . TYR A 1 98 ? -22.100 17.180 6.022 1.00 64.00 98 TYR A N 1
ATOM 697 C CA . TYR A 1 98 ? -21.181 16.080 5.687 1.00 64.00 98 TYR A CA 1
ATOM 698 C C . TYR A 1 98 ? -21.375 15.545 4.254 1.00 64.00 98 TYR A C 1
ATOM 700 O O . TYR A 1 98 ? -20.473 14.911 3.700 1.00 64.00 98 TYR A O 1
ATOM 708 N N . GLY A 1 99 ? -22.508 15.850 3.608 1.00 71.06 99 GLY A N 1
ATOM 709 C CA . GLY A 1 99 ? -22.846 15.343 2.274 1.00 71.06 99 GLY A CA 1
ATOM 710 C C . GLY A 1 99 ? -21.979 15.914 1.149 1.00 71.06 99 GLY A C 1
ATOM 711 O O . GLY A 1 99 ? -21.676 15.214 0.184 1.00 71.06 99 GLY A O 1
ATOM 712 N N . GLN A 1 100 ? -21.514 17.158 1.285 1.00 75.06 100 GLN A N 1
ATOM 713 C CA . GLN A 1 100 ? -20.740 17.817 0.226 1.00 75.06 100 GLN A CA 1
ATOM 714 C C . GLN A 1 100 ? -19.302 17.305 0.138 1.00 75.06 100 GLN A C 1
ATOM 716 O O . GLN A 1 100 ? -18.789 17.110 -0.963 1.00 75.06 100 GLN A O 1
ATOM 721 N N . TYR A 1 101 ? -18.668 17.009 1.276 1.00 66.44 101 TYR A N 1
ATOM 722 C CA . TYR A 1 101 ? -17.342 16.389 1.272 1.00 66.44 101 TYR A CA 1
ATOM 723 C C . TYR A 1 101 ? -17.408 14.953 0.735 1.00 66.44 101 TYR A C 1
ATOM 725 O O . TYR A 1 101 ? -16.578 14.553 -0.082 1.00 66.44 101 TYR A O 1
ATOM 733 N N . ALA A 1 102 ? 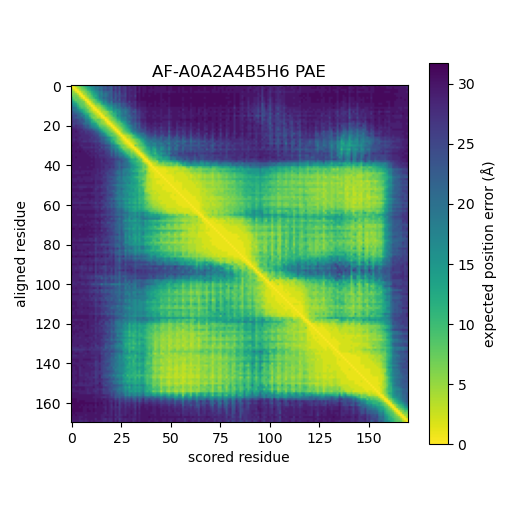-18.457 14.212 1.113 1.00 78.69 102 ALA A N 1
ATOM 734 C CA . ALA A 1 102 ? -18.721 12.879 0.584 1.00 78.69 102 ALA A CA 1
ATOM 735 C C . ALA A 1 102 ? -18.938 12.894 -0.939 1.00 78.69 102 ALA A C 1
ATOM 737 O O . ALA A 1 102 ? -18.401 12.043 -1.643 1.00 78.69 102 ALA A O 1
ATOM 738 N N . ARG A 1 103 ? -19.667 13.884 -1.472 1.00 78.56 103 ARG A N 1
ATOM 739 C CA . ARG A 1 103 ? -19.946 13.994 -2.910 1.00 78.56 103 ARG A CA 1
ATOM 740 C C . ARG A 1 103 ? -18.707 14.348 -3.737 1.00 78.56 103 ARG A C 1
ATOM 742 O O . ARG A 1 103 ? -18.501 13.730 -4.778 1.00 78.56 103 ARG A O 1
ATOM 749 N N . SER A 1 104 ? -17.853 15.254 -3.258 1.00 82.31 104 SER A N 1
ATOM 750 C CA . SER A 1 104 ? -16.581 15.570 -3.930 1.00 82.31 104 SER A CA 1
ATOM 751 C C . SER A 1 104 ? -15.616 14.384 -3.923 1.00 82.31 104 SER A C 1
ATOM 753 O O . SER A 1 104 ? -15.002 14.081 -4.944 1.00 82.31 104 SER A O 1
ATOM 755 N N . ALA A 1 105 ? -15.511 13.674 -2.796 1.00 84.88 105 ALA A N 1
ATOM 756 C CA . ALA A 1 105 ? -14.716 12.452 -2.725 1.00 84.88 105 ALA A CA 1
ATOM 757 C C . ALA A 1 105 ? -15.268 11.371 -3.669 1.00 84.88 105 ALA A C 1
ATOM 759 O O . ALA A 1 105 ? -14.495 10.725 -4.376 1.00 84.88 105 ALA A O 1
ATOM 760 N N . ALA A 1 106 ? -16.596 11.227 -3.738 1.00 83.25 106 ALA A N 1
ATOM 761 C CA . ALA A 1 106 ? -17.255 10.294 -4.645 1.00 83.25 106 ALA A CA 1
ATOM 762 C C . ALA A 1 106 ? -16.976 10.623 -6.118 1.00 83.25 106 ALA A C 1
ATOM 764 O O . ALA A 1 106 ? -16.655 9.717 -6.876 1.00 83.25 106 ALA A O 1
ATOM 765 N N . GLN A 1 107 ? -17.020 11.896 -6.521 1.00 87.81 107 GLN A N 1
ATOM 766 C CA . GLN A 1 107 ? -16.710 12.300 -7.899 1.00 87.81 107 GLN A CA 1
ATOM 767 C C . GLN A 1 107 ? -15.260 12.004 -8.297 1.00 87.81 107 GLN A C 1
ATOM 769 O O . GLN A 1 107 ? -15.017 11.495 -9.390 1.00 87.81 107 GLN A O 1
ATOM 774 N N . SER A 1 108 ? -14.295 12.272 -7.415 1.00 85.50 108 SER A N 1
ATOM 775 C CA . SER A 1 108 ? -12.891 11.931 -7.678 1.00 85.50 108 SER A CA 1
ATOM 776 C C . SER A 1 108 ? -12.675 10.419 -7.769 1.00 85.50 108 SER A C 1
ATOM 778 O O . SER A 1 108 ? -11.908 9.952 -8.611 1.00 85.50 108 SER A O 1
ATOM 780 N N . LEU A 1 109 ? -13.361 9.646 -6.922 1.00 81.06 109 LEU A N 1
ATOM 781 C CA . LEU A 1 109 ? -13.268 8.189 -6.923 1.00 81.06 109 LEU A CA 1
ATOM 782 C C . LEU A 1 109 ? -13.936 7.570 -8.160 1.00 81.06 109 LEU A C 1
ATOM 784 O O . LEU A 1 109 ? -13.387 6.634 -8.730 1.00 81.06 109 LEU A O 1
ATOM 788 N N . ASP A 1 110 ? -15.067 8.113 -8.608 1.00 84.62 110 ASP A N 1
ATOM 789 C CA . ASP A 1 110 ? -15.797 7.672 -9.804 1.00 84.62 110 ASP A CA 1
ATOM 790 C C . ASP A 1 110 ? -14.989 7.901 -11.092 1.00 84.62 110 ASP A C 1
ATOM 792 O O . ASP A 1 110 ? -14.849 7.004 -11.928 1.00 84.62 110 ASP A O 1
ATOM 796 N N . GLY A 1 111 ? -14.342 9.066 -11.208 1.00 84.38 111 GLY A N 1
ATOM 797 C CA . GLY A 1 111 ? -13.430 9.355 -12.318 1.00 84.38 111 GLY A CA 1
ATOM 798 C C . GLY A 1 111 ? -12.183 8.463 -12.327 1.00 84.38 111 GLY A C 1
ATOM 799 O O . GLY A 1 111 ? -11.641 8.158 -13.391 1.00 84.38 111 GLY A O 1
ATOM 800 N N . PHE A 1 112 ? -11.726 8.015 -11.157 1.00 82.69 112 PHE A N 1
ATOM 801 C CA . PHE A 1 112 ? -10.636 7.046 -11.040 1.00 82.69 112 PHE A CA 1
ATOM 802 C C . PHE A 1 112 ? -11.097 5.621 -11.376 1.00 82.69 112 PHE A C 1
ATOM 804 O O . PHE A 1 112 ? -10.423 4.918 -12.126 1.00 82.69 112 PHE A O 1
ATOM 811 N N . ALA A 1 113 ? -12.268 5.213 -10.885 1.00 80.88 113 ALA A N 1
ATOM 812 C CA . ALA A 1 113 ? -12.871 3.920 -11.187 1.00 80.88 113 ALA A CA 1
ATOM 813 C C . ALA A 1 113 ? -13.122 3.754 -12.691 1.00 80.88 113 ALA A C 1
ATOM 815 O O . ALA A 1 113 ? -12.761 2.726 -13.253 1.00 80.88 113 ALA A O 1
ATOM 816 N N . SER A 1 114 ? -13.630 4.793 -13.358 1.00 81.38 114 SER A N 1
ATOM 817 C CA . SER A 1 114 ? -13.849 4.793 -14.810 1.00 81.38 114 SER A CA 1
ATOM 818 C C . SER A 1 114 ? -12.549 4.633 -15.606 1.00 81.38 114 SER A C 1
ATOM 820 O O . SER A 1 114 ? -12.535 3.980 -16.643 1.00 81.38 114 SER A O 1
ATOM 822 N N . GLN A 1 115 ? -11.434 5.193 -15.122 1.00 78.06 115 GLN A N 1
ATOM 823 C CA . GLN A 1 115 ? -10.120 5.009 -15.750 1.00 78.06 115 GLN A CA 1
ATOM 824 C C . GLN A 1 115 ? -9.556 3.601 -15.554 1.00 78.06 115 GLN A C 1
ATOM 826 O O . GLN A 1 115 ? -8.830 3.122 -16.419 1.00 78.06 115 GLN A O 1
ATOM 831 N N . ILE A 1 116 ? -9.858 2.952 -14.428 1.00 75.56 116 ILE A N 1
ATOM 832 C CA . ILE A 1 116 ? -9.475 1.557 -14.190 1.00 75.56 116 ILE A CA 1
ATOM 833 C C . ILE A 1 116 ? -10.335 0.616 -15.035 1.00 75.56 116 ILE A C 1
ATOM 835 O O . ILE A 1 116 ? -9.802 -0.329 -15.599 1.00 75.56 116 ILE A O 1
ATOM 839 N N . ASP A 1 117 ? -11.641 0.867 -15.123 1.00 75.12 117 ASP A N 1
ATOM 840 C CA . ASP A 1 117 ? -12.583 0.022 -15.866 1.00 75.12 117 ASP A CA 1
ATOM 841 C C . ASP A 1 117 ? -12.351 0.093 -17.381 1.00 75.12 117 ASP A C 1
ATOM 843 O O . ASP A 1 117 ? -12.432 -0.914 -18.076 1.00 75.12 117 ASP A O 1
ATOM 847 N N . ALA A 1 118 ? -11.991 1.277 -17.886 1.00 76.31 118 ALA A N 1
ATOM 848 C CA . ALA A 1 118 ? -11.704 1.485 -19.300 1.00 76.31 118 ALA A CA 1
ATOM 849 C C . ALA A 1 118 ? -10.325 0.969 -19.747 1.00 76.31 118 ALA A C 1
ATOM 851 O O . ALA A 1 118 ? -10.064 0.959 -20.949 1.00 76.31 118 ALA A O 1
ATOM 852 N N . LYS A 1 119 ? -9.434 0.589 -18.819 1.00 76.69 119 LYS A N 1
ATOM 853 C CA . LYS A 1 119 ? -8.078 0.133 -19.143 1.00 76.69 119 LYS A CA 1
ATOM 854 C C . LYS A 1 119 ? -7.925 -1.363 -18.929 1.00 76.69 119 LYS A C 1
ATOM 856 O O . LYS A 1 119 ? -8.247 -1.896 -17.869 1.00 76.69 119 LYS A O 1
ATOM 861 N N . ASP A 1 120 ? -7.320 -2.022 -19.907 1.00 77.62 120 ASP A N 1
ATOM 862 C CA . ASP A 1 120 ? -6.903 -3.405 -19.745 1.00 77.62 120 ASP A CA 1
ATOM 863 C C . ASP A 1 120 ? -5.763 -3.509 -18.723 1.00 77.62 120 ASP A C 1
ATOM 865 O O . ASP A 1 120 ? -4.909 -2.625 -18.597 1.00 77.62 120 ASP A O 1
ATOM 869 N N . ILE A 1 121 ? -5.728 -4.626 -17.990 1.00 74.56 121 ILE A N 1
ATOM 870 C CA . ILE A 1 121 ? -4.696 -4.892 -16.974 1.00 74.56 121 ILE A CA 1
ATOM 871 C C . ILE A 1 121 ? -3.290 -4.807 -17.582 1.00 74.56 121 ILE A C 1
ATOM 873 O O . ILE A 1 121 ? -2.368 -4.313 -16.931 1.00 74.56 121 ILE A O 1
ATOM 877 N N . ASP A 1 122 ? -3.130 -5.253 -18.827 1.00 80.62 122 ASP A N 1
ATOM 878 C CA . ASP A 1 122 ? -1.863 -5.193 -19.553 1.00 80.62 122 ASP A CA 1
ATOM 879 C C . ASP A 1 122 ? -1.429 -3.747 -19.844 1.00 80.62 122 ASP A C 1
ATOM 881 O O . ASP A 1 122 ? -0.250 -3.413 -19.717 1.00 80.62 122 ASP A O 1
ATOM 885 N N . GLU A 1 123 ? -2.381 -2.863 -20.141 1.00 82.12 123 GLU A N 1
ATOM 886 C CA . GLU A 1 123 ? -2.128 -1.444 -20.401 1.00 82.12 123 GLU A CA 1
ATOM 887 C C . GLU A 1 123 ? -1.776 -0.696 -19.104 1.00 82.12 123 GLU A C 1
ATOM 889 O O . GLU A 1 123 ? -0.819 0.080 -19.058 1.00 82.12 123 GLU A O 1
ATOM 894 N N . LEU A 1 124 ? -2.467 -1.016 -18.000 1.00 83.00 124 LEU A N 1
ATOM 895 C CA . LEU A 1 124 ? -2.126 -0.522 -16.659 1.00 83.00 124 LEU A CA 1
ATOM 896 C C . LEU A 1 124 ? -0.723 -0.965 -16.225 1.00 83.00 124 LEU A C 1
ATOM 898 O O . LEU A 1 124 ? 0.016 -0.187 -15.620 1.00 83.00 124 LEU A O 1
ATOM 902 N N . LEU A 1 125 ? -0.338 -2.207 -16.525 1.00 85.06 125 LEU A N 1
ATOM 903 C CA . LEU A 1 125 ? 0.993 -2.733 -16.220 1.00 85.06 125 LEU A CA 1
ATOM 904 C C . LEU A 1 125 ? 2.091 -1.997 -16.992 1.00 85.06 125 LEU A C 1
ATOM 906 O O . LEU A 1 125 ? 3.136 -1.694 -16.409 1.00 85.06 125 LEU A O 1
ATOM 910 N N . GLU A 1 126 ? 1.866 -1.693 -18.270 1.00 88.44 126 GLU A N 1
ATOM 911 C CA . GLU A 1 126 ? 2.817 -0.950 -19.101 1.00 88.44 126 GLU A CA 1
ATOM 912 C C . GLU A 1 126 ? 2.986 0.495 -18.593 1.00 88.44 126 GLU A C 1
ATOM 914 O O . GLU A 1 126 ? 4.116 0.962 -18.410 1.00 88.44 126 GLU A O 1
ATOM 919 N N . ASP A 1 127 ? 1.885 1.166 -18.239 1.00 86.81 127 ASP A N 1
ATOM 920 C CA . ASP A 1 127 ? 1.897 2.516 -17.661 1.00 86.81 127 ASP A CA 1
ATOM 921 C C . ASP A 1 127 ? 2.619 2.558 -16.306 1.00 86.81 127 ASP A C 1
ATOM 923 O O . ASP A 1 127 ? 3.497 3.400 -16.073 1.00 86.81 127 ASP A O 1
ATOM 927 N N . VAL A 1 128 ? 2.305 1.616 -15.410 1.00 89.06 128 VAL A N 1
ATOM 928 C CA . VAL A 1 128 ? 2.966 1.489 -14.102 1.00 89.06 128 VAL A CA 1
ATOM 929 C C . VAL A 1 128 ? 4.457 1.220 -14.286 1.00 89.06 128 VAL A C 1
ATOM 931 O O . VAL A 1 128 ? 5.287 1.835 -13.613 1.00 89.06 128 VAL A O 1
ATOM 934 N N . ARG A 1 129 ? 4.835 0.351 -15.228 1.00 90.50 129 ARG A N 1
ATOM 935 C CA . ARG A 1 129 ? 6.241 0.087 -15.556 1.00 90.50 129 ARG A CA 1
ATOM 936 C C . ARG A 1 129 ? 6.945 1.348 -16.059 1.00 90.50 129 ARG A C 1
ATOM 938 O O . ARG A 1 129 ? 8.090 1.602 -15.668 1.00 90.50 129 ARG A O 1
ATOM 945 N N . GLY A 1 130 ? 6.263 2.151 -16.875 1.00 93.81 130 GLY A N 1
ATOM 946 C CA . GLY A 1 130 ? 6.721 3.467 -17.313 1.00 93.81 130 GLY A CA 1
ATOM 947 C C . GLY A 1 130 ? 6.972 4.415 -16.138 1.00 93.81 130 GLY A C 1
ATOM 948 O O . GLY A 1 130 ? 8.051 5.007 -16.043 1.00 93.81 130 GLY A O 1
ATOM 949 N N . PHE A 1 131 ? 6.031 4.499 -15.196 1.00 90.56 131 PHE A N 1
ATOM 950 C CA . PHE A 1 131 ? 6.132 5.340 -14.000 1.00 90.56 131 PHE A CA 1
ATOM 951 C C . PHE A 1 131 ? 7.278 4.916 -13.069 1.00 90.56 131 PHE A C 1
ATOM 953 O O . PHE A 1 131 ? 8.077 5.751 -12.644 1.00 90.56 131 PHE A O 1
ATOM 960 N N . VAL A 1 132 ? 7.430 3.611 -12.818 1.00 90.94 132 VAL A N 1
ATOM 961 C CA . VAL A 1 132 ? 8.534 3.057 -12.013 1.00 90.94 132 VAL A CA 1
ATOM 962 C C . VAL A 1 132 ? 9.891 3.387 -12.638 1.00 90.94 132 VAL A C 1
ATOM 964 O O . VAL A 1 132 ? 10.830 3.747 -11.928 1.00 90.94 132 VAL A O 1
ATOM 967 N N . ARG A 1 133 ? 10.007 3.303 -13.971 1.00 93.62 133 ARG A N 1
ATOM 968 C CA . ARG A 1 133 ? 11.239 3.659 -14.691 1.00 93.62 133 ARG A CA 1
ATOM 969 C C . ARG A 1 133 ? 11.518 5.161 -14.657 1.00 93.62 133 ARG A C 1
ATOM 971 O O . ARG A 1 133 ? 12.682 5.552 -14.597 1.00 93.62 133 ARG A O 1
ATOM 978 N N . LYS A 1 134 ? 10.474 5.990 -14.727 1.00 95.62 134 LYS A N 1
ATOM 979 C CA . LYS A 1 134 ? 10.572 7.454 -14.677 1.00 95.62 134 LYS A CA 1
ATOM 980 C C . LYS A 1 134 ? 11.050 7.932 -13.304 1.00 95.62 134 LYS A C 1
ATOM 982 O O . LYS A 1 134 ? 11.899 8.816 -13.242 1.00 95.62 134 LYS A O 1
ATOM 987 N N . SER A 1 135 ? 10.533 7.316 -12.241 1.00 92.94 135 SER A N 1
ATOM 988 C CA . SER A 1 135 ? 10.734 7.750 -10.859 1.00 92.94 135 SER A CA 1
ATOM 989 C C . SER A 1 135 ? 10.950 6.555 -9.916 1.00 92.94 135 SER A C 1
ATOM 991 O O . SER A 1 135 ? 10.049 6.197 -9.151 1.00 92.94 135 SER A O 1
ATOM 993 N N . PRO A 1 136 ? 12.151 5.942 -9.906 1.00 86.88 136 PRO A N 1
ATOM 994 C CA . PRO A 1 136 ? 12.431 4.768 -9.075 1.00 86.88 136 PRO A CA 1
ATOM 995 C C . PRO A 1 136 ? 12.298 5.045 -7.569 1.00 86.88 136 PRO A C 1
ATOM 997 O O . PRO A 1 136 ? 11.850 4.172 -6.830 1.00 86.88 136 PRO A O 1
ATOM 1000 N N . ALA A 1 137 ? 12.625 6.257 -7.104 1.00 92.50 137 ALA A N 1
ATOM 1001 C CA . ALA A 1 137 ? 12.497 6.631 -5.693 1.00 92.50 137 ALA A CA 1
ATOM 1002 C C . ALA A 1 137 ? 11.035 6.629 -5.214 1.00 92.50 137 ALA A C 1
ATOM 1004 O O . ALA A 1 137 ? 10.737 6.072 -4.159 1.00 92.50 137 ALA A O 1
ATOM 1005 N N . VAL A 1 138 ? 10.117 7.181 -6.019 1.00 92.94 138 VAL A N 1
ATOM 1006 C CA . VAL A 1 138 ? 8.680 7.210 -5.700 1.00 92.94 138 VAL A CA 1
ATOM 1007 C C . VAL A 1 138 ? 8.141 5.788 -5.595 1.00 92.94 138 VAL A C 1
ATOM 1009 O O . VAL A 1 138 ? 7.495 5.450 -4.610 1.00 92.94 138 VAL A O 1
ATOM 1012 N N . ALA A 1 139 ? 8.485 4.925 -6.554 1.00 90.19 139 ALA A N 1
ATOM 1013 C CA . ALA A 1 139 ? 8.070 3.527 -6.532 1.00 90.19 139 ALA A CA 1
ATOM 1014 C C . ALA A 1 139 ? 8.553 2.787 -5.271 1.00 90.19 139 ALA A C 1
ATOM 1016 O O . ALA A 1 139 ? 7.766 2.091 -4.631 1.00 90.19 139 ALA A O 1
ATOM 1017 N N . ILE A 1 140 ? 9.823 2.961 -4.886 1.00 91.75 140 ILE A N 1
ATOM 1018 C CA . ILE A 1 140 ? 10.384 2.345 -3.672 1.00 91.75 140 ILE A CA 1
ATOM 1019 C C . ILE A 1 140 ? 9.674 2.874 -2.418 1.00 91.75 140 ILE A C 1
ATOM 1021 O O . ILE A 1 140 ? 9.301 2.081 -1.553 1.00 91.75 140 ILE A O 1
ATOM 1025 N N . GLY A 1 141 ? 9.437 4.186 -2.334 1.00 94.25 141 GLY A N 1
ATOM 1026 C CA . GLY A 1 141 ? 8.737 4.808 -1.209 1.00 94.25 141 GLY A CA 1
ATOM 1027 C C . GLY A 1 141 ? 7.300 4.305 -1.061 1.00 94.25 141 GLY A C 1
ATOM 1028 O O . GLY A 1 141 ? 6.902 3.880 0.024 1.00 94.25 141 GLY A O 1
ATOM 1029 N N . THR A 1 142 ? 6.535 4.272 -2.156 1.00 94.25 142 THR A N 1
ATOM 1030 C CA . THR A 1 142 ? 5.154 3.770 -2.150 1.00 94.25 142 THR A CA 1
ATOM 1031 C C . THR A 1 142 ? 5.100 2.278 -1.823 1.00 94.25 142 THR A C 1
ATOM 1033 O O . THR A 1 142 ? 4.269 1.869 -1.015 1.00 94.25 142 THR A O 1
ATOM 1036 N N . ALA A 1 143 ? 6.002 1.463 -2.381 1.00 89.94 143 ALA A N 1
ATOM 1037 C CA . ALA A 1 143 ? 6.068 0.035 -2.072 1.00 89.94 143 ALA A CA 1
ATOM 1038 C C . ALA A 1 143 ? 6.379 -0.218 -0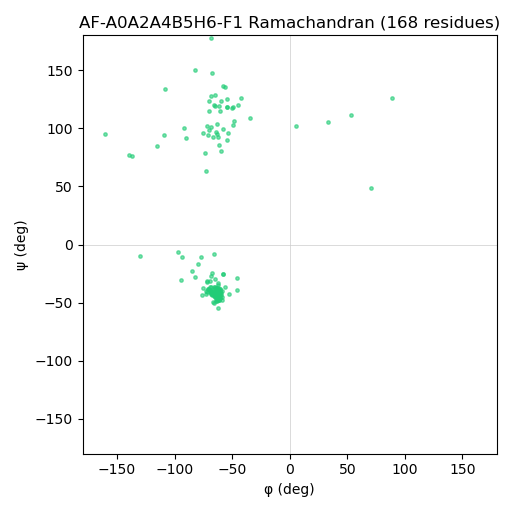.588 1.00 89.94 143 ALA A C 1
ATOM 1040 O O . ALA A 1 143 ? 5.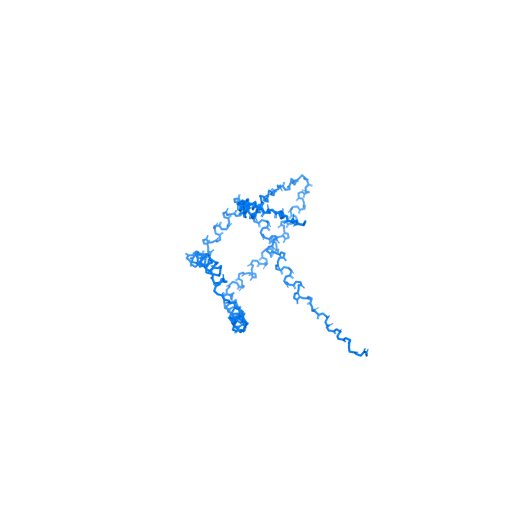733 -1.059 0.038 1.00 89.94 143 ALA A O 1
ATOM 1041 N N . ALA A 1 144 ? 7.320 0.532 -0.006 1.00 95.25 144 ALA A N 1
ATOM 1042 C CA . ALA A 1 144 ? 7.644 0.436 1.414 1.00 95.25 144 ALA A CA 1
ATOM 1043 C C . ALA A 1 144 ? 6.463 0.860 2.303 1.00 95.25 144 ALA A C 1
ATOM 1045 O O . ALA A 1 144 ? 6.141 0.161 3.263 1.00 95.25 144 ALA A O 1
ATOM 1046 N N . ALA A 1 145 ? 5.779 1.957 1.962 1.00 95.50 145 ALA A N 1
ATOM 1047 C CA . ALA A 1 145 ? 4.611 2.430 2.701 1.00 95.50 145 ALA A CA 1
ATOM 1048 C C . ALA A 1 145 ? 3.448 1.424 2.648 1.00 95.50 145 ALA A C 1
ATOM 1050 O O . ALA A 1 145 ? 2.903 1.057 3.689 1.00 95.50 145 ALA A O 1
ATOM 1051 N N . LEU A 1 146 ? 3.105 0.920 1.456 1.00 93.56 146 LEU A N 1
ATOM 1052 C CA . LEU A 1 146 ? 2.069 -0.104 1.284 1.00 93.56 146 LEU A CA 1
ATOM 1053 C C . LEU A 1 146 ? 2.431 -1.394 2.028 1.00 93.56 146 LEU A C 1
ATOM 1055 O O . LEU A 1 146 ? 1.598 -1.948 2.746 1.00 93.56 146 LEU A O 1
ATOM 1059 N N . GLY A 1 147 ? 3.684 -1.841 1.913 1.00 89.81 147 GLY A N 1
ATOM 1060 C CA . GLY A 1 147 ? 4.192 -3.002 2.639 1.00 89.81 147 GLY A CA 1
ATOM 1061 C C . GLY A 1 147 ? 4.096 -2.834 4.156 1.00 89.81 147 GLY A C 1
ATOM 1062 O O . GLY A 1 147 ? 3.673 -3.760 4.843 1.00 89.81 147 GLY A O 1
ATOM 1063 N N . PHE A 1 148 ? 4.412 -1.648 4.683 1.00 94.00 148 PHE A N 1
ATOM 1064 C CA . PHE A 1 148 ? 4.288 -1.339 6.107 1.00 94.00 148 PHE A CA 1
ATOM 1065 C C . PHE A 1 148 ? 2.835 -1.359 6.583 1.00 94.00 148 PHE A C 1
ATOM 1067 O O . PHE A 1 148 ? 2.551 -1.931 7.632 1.00 94.00 148 PHE A O 1
ATOM 1074 N N . VAL A 1 149 ? 1.907 -0.773 5.821 1.00 95.19 149 VAL A N 1
ATOM 1075 C CA . VAL A 1 149 ? 0.478 -0.789 6.166 1.00 95.19 149 VAL A CA 1
ATOM 1076 C C . VAL A 1 149 ? -0.042 -2.223 6.214 1.00 95.19 149 VAL A C 1
ATOM 1078 O O . VAL A 1 149 ? -0.660 -2.614 7.204 1.00 95.19 149 VAL A O 1
ATOM 1081 N N . LEU A 1 150 ? 0.267 -3.036 5.200 1.00 93.00 150 LEU A N 1
ATOM 1082 C CA . LEU A 1 150 ? -0.106 -4.452 5.182 1.00 93.00 150 LEU A CA 1
ATOM 1083 C C . LEU A 1 150 ? 0.521 -5.215 6.356 1.00 93.00 150 LEU A C 1
ATOM 1085 O O . LEU A 1 150 ? -0.180 -5.941 7.058 1.00 93.00 150 LEU A O 1
ATOM 1089 N N . ALA A 1 151 ? 1.813 -5.006 6.626 1.00 93.31 151 ALA A N 1
ATOM 1090 C CA . ALA A 1 151 ? 2.497 -5.608 7.767 1.00 93.31 151 ALA A CA 1
ATOM 1091 C C . ALA A 1 151 ? 1.862 -5.186 9.097 1.00 93.31 151 ALA A C 1
ATOM 1093 O O . ALA A 1 151 ? 1.721 -6.014 9.991 1.00 93.31 151 ALA A O 1
ATOM 1094 N N . ARG A 1 152 ? 1.434 -3.925 9.223 1.00 89.19 152 ARG A N 1
ATOM 1095 C CA . ARG A 1 152 ? 0.768 -3.401 10.416 1.00 89.19 152 ARG A CA 1
ATOM 1096 C C . ARG A 1 152 ? -0.607 -4.020 10.617 1.00 89.19 152 ARG A C 1
ATOM 1098 O O . ARG A 1 152 ? -0.916 -4.366 11.747 1.00 89.19 152 ARG A O 1
ATOM 1105 N N . VAL A 1 153 ? -1.407 -4.183 9.564 1.00 91.31 153 VAL A N 1
ATOM 1106 C CA . VAL A 1 153 ? -2.724 -4.841 9.655 1.00 91.31 153 VAL A CA 1
ATOM 1107 C C . VAL A 1 153 ? -2.559 -6.303 10.047 1.00 91.31 153 VAL A C 1
ATOM 1109 O O . VAL A 1 153 ? -3.211 -6.769 10.974 1.00 91.31 153 VAL A O 1
ATOM 1112 N N . VAL A 1 154 ? -1.640 -7.012 9.391 1.00 91.69 154 VAL A N 1
ATOM 1113 C CA . VAL A 1 154 ? -1.334 -8.408 9.712 1.00 91.69 154 VAL A CA 1
ATOM 1114 C C . VAL A 1 154 ? -0.821 -8.523 11.152 1.00 91.69 154 VAL A C 1
ATOM 1116 O O . VAL A 1 154 ? -1.314 -9.348 11.908 1.00 91.69 154 VAL A O 1
ATOM 1119 N N . LYS A 1 155 ? 0.097 -7.654 11.587 1.00 87.56 155 LYS A N 1
ATOM 1120 C CA . LYS A 1 155 ? 0.612 -7.627 12.964 1.00 87.56 155 LYS A CA 1
ATOM 1121 C C . LYS A 1 155 ? -0.476 -7.302 13.991 1.00 87.56 155 LYS A C 1
ATOM 1123 O O . LYS A 1 155 ? -0.563 -7.996 14.994 1.00 87.56 155 LYS A O 1
ATOM 1128 N N . ALA A 1 156 ? -1.321 -6.310 13.716 1.00 84.38 156 ALA A N 1
ATOM 1129 C CA . ALA A 1 156 ? -2.434 -5.918 14.581 1.00 84.38 156 ALA A CA 1
ATOM 1130 C C . ALA A 1 156 ? -3.545 -6.979 14.642 1.00 84.38 156 ALA A C 1
ATOM 1132 O O . ALA A 1 156 ? -4.247 -7.053 15.640 1.00 84.38 156 ALA A O 1
ATOM 1133 N N . GLY A 1 157 ? -3.703 -7.793 13.594 1.00 75.50 157 GLY A N 1
ATOM 1134 C CA . GLY A 1 157 ? -4.643 -8.914 13.570 1.00 75.50 157 GLY A CA 1
ATOM 1135 C C . GLY A 1 157 ? -4.095 -10.215 14.169 1.00 75.50 157 GLY A C 1
ATOM 1136 O O . GLY A 1 157 ? -4.882 -11.064 14.574 1.00 75.50 157 GLY A O 1
ATOM 1137 N N . ILE A 1 158 ? -2.765 -10.393 14.217 1.00 62.59 158 ILE A N 1
ATOM 1138 C CA . ILE A 1 158 ? -2.093 -11.558 14.832 1.00 62.59 158 ILE A CA 1
ATOM 1139 C C . ILE A 1 158 ? -1.707 -11.291 16.293 1.00 62.59 158 ILE A C 1
ATOM 1141 O O . ILE A 1 158 ? -1.356 -12.222 17.007 1.00 62.59 158 ILE A O 1
ATOM 1145 N N . GLU A 1 159 ? -1.786 -10.054 16.777 1.00 58.44 159 GLU A N 1
ATOM 1146 C CA . GLU A 1 159 ? -1.998 -9.831 18.204 1.00 58.44 159 GLU A CA 1
ATOM 1147 C C . GLU A 1 159 ? -3.450 -10.222 18.509 1.00 58.44 159 GLU A C 1
ATOM 1149 O O . GLU A 1 159 ? -4.359 -9.444 18.208 1.00 58.44 159 GLU A O 1
ATOM 1154 N N . PRO A 1 160 ? -3.727 -11.410 19.094 1.00 49.56 160 P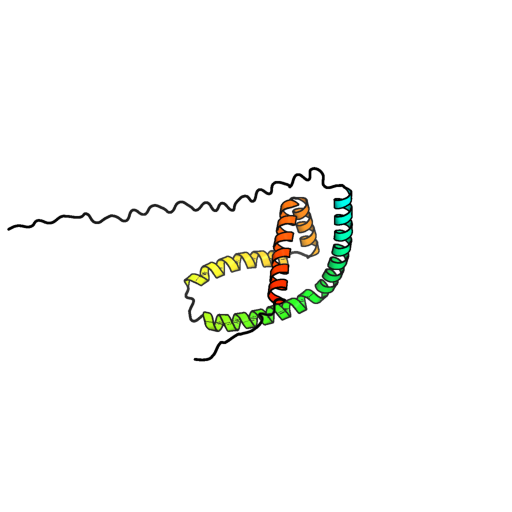RO A N 1
ATOM 1155 C CA . PRO A 1 160 ? -4.925 -11.502 19.894 1.00 49.56 160 PRO A CA 1
ATOM 1156 C C . PRO A 1 160 ? -4.805 -10.372 20.909 1.00 49.56 160 PRO A C 1
ATOM 1158 O O . PRO A 1 160 ? -3.795 -10.231 21.600 1.00 49.56 160 PRO A O 1
ATOM 1161 N N . ALA A 1 161 ? -5.826 -9.528 20.956 1.00 50.91 161 ALA A N 1
ATOM 1162 C CA . ALA A 1 161 ? -6.106 -8.788 22.160 1.00 50.91 161 ALA A CA 1
ATOM 1163 C C . ALA A 1 161 ? -6.207 -9.832 23.280 1.00 50.91 161 ALA A C 1
ATOM 1165 O O . ALA A 1 161 ? -7.242 -10.482 23.432 1.00 50.91 161 ALA A O 1
ATOM 1166 N N . ASP A 1 162 ? -5.112 -10.055 24.006 1.00 50.19 162 ASP A N 1
ATOM 1167 C CA . ASP A 1 162 ? -5.139 -10.809 25.244 1.00 50.19 162 ASP A CA 1
ATOM 1168 C C . ASP A 1 162 ? -6.013 -10.005 26.210 1.00 50.19 162 ASP A C 1
ATOM 1170 O O . ASP A 1 162 ? -5.603 -9.029 26.832 1.00 50.19 162 ASP A O 1
ATOM 1174 N N . THR A 1 163 ? -7.280 -10.414 26.229 1.00 45.19 163 THR A N 1
ATOM 1175 C CA . THR A 1 163 ? -8.137 -10.594 27.396 1.00 45.19 163 THR A CA 1
ATOM 1176 C C . THR A 1 163 ? -8.270 -9.411 28.354 1.00 45.19 163 THR A C 1
ATOM 1178 O O . THR A 1 163 ? -7.403 -9.120 29.173 1.00 45.19 163 THR A O 1
ATOM 1181 N N . THR A 1 164 ? -9.478 -8.841 28.360 1.00 50.47 164 THR A N 1
ATOM 1182 C CA . THR A 1 164 ? -10.298 -8.712 29.577 1.00 50.47 164 THR A CA 1
ATOM 1183 C C . THR A 1 164 ? -9.610 -9.168 30.869 1.00 50.47 164 THR A C 1
ATOM 1185 O O . THR A 1 164 ? -9.605 -10.353 31.190 1.00 50.47 164 THR A O 1
ATOM 1188 N N . THR A 1 165 ? -9.141 -8.214 31.669 1.00 46.81 165 THR A N 1
ATOM 1189 C CA . THR A 1 165 ? -9.264 -8.321 33.126 1.00 46.81 165 THR A CA 1
ATOM 1190 C C . THR A 1 165 ? -10.179 -7.201 33.582 1.00 46.81 165 THR A C 1
ATOM 1192 O O . THR A 1 165 ? -9.768 -6.104 33.945 1.00 46.81 165 THR A O 1
ATOM 1195 N N . THR A 1 166 ? -11.474 -7.493 33.501 1.00 55.53 166 THR A N 1
ATOM 1196 C CA . THR A 1 166 ? -12.435 -7.001 34.477 1.00 55.53 166 THR A CA 1
ATOM 1197 C C . THR A 1 166 ? -11.867 -7.343 35.851 1.00 55.53 166 THR A C 1
ATOM 1199 O O . THR A 1 166 ? -11.694 -8.519 36.158 1.00 55.53 166 THR A O 1
ATOM 1202 N N . THR A 1 167 ? -11.574 -6.335 36.666 1.00 58.72 167 THR A N 1
ATOM 1203 C CA . THR A 1 167 ? -11.532 -6.503 38.119 1.00 58.72 167 THR A CA 1
ATOM 1204 C C . THR A 1 167 ? -12.928 -6.161 38.628 1.00 58.72 167 THR A C 1
ATOM 1206 O O . THR A 1 167 ? -13.266 -4.979 38.694 1.00 58.72 167 THR A O 1
ATOM 1209 N N . PRO A 1 168 ? -13.789 -7.147 38.933 1.00 65.25 168 PRO A N 1
ATOM 1210 C CA . PRO A 1 168 ? -14.897 -6.920 39.838 1.00 65.25 168 PRO A CA 1
ATOM 1211 C C . PRO A 1 168 ? -14.386 -7.041 41.284 1.00 65.25 168 PRO A C 1
ATOM 1213 O O . PRO A 1 168 ? -13.543 -7.894 41.562 1.00 65.25 168 PRO A O 1
ATOM 1216 N N . THR A 1 169 ? -15.017 -6.300 42.205 1.00 59.47 169 THR A N 1
ATOM 1217 C CA . THR A 1 169 ? -14.918 -6.408 43.687 1.00 59.47 169 THR A CA 1
ATOM 1218 C C . THR A 1 169 ? -13.790 -5.563 44.309 1.00 59.47 169 THR A C 1
ATOM 1220 O O . THR A 1 169 ? -12.644 -5.692 43.898 1.00 59.47 169 THR A O 1
ATOM 1223 N N . ALA A 1 170 ? -14.008 -4.684 45.295 1.00 47.28 170 ALA A N 1
ATOM 1224 C CA 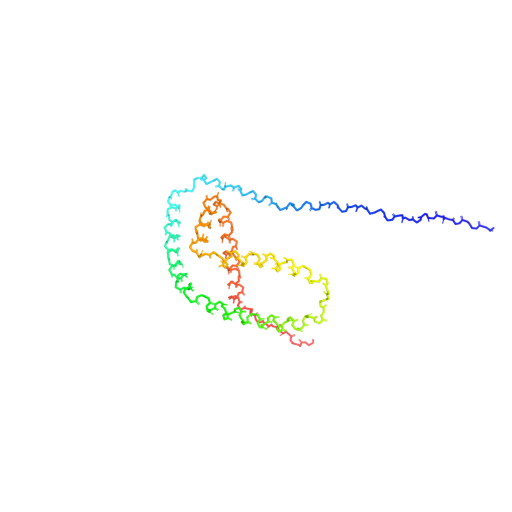. ALA A 1 170 ? -15.161 -4.367 46.152 1.00 47.28 170 ALA A CA 1
ATOM 1225 C C . ALA A 1 170 ? -15.234 -2.854 46.415 1.00 47.28 170 ALA A C 1
ATOM 1227 O O . ALA A 1 170 ? -14.161 -2.209 46.376 1.00 47.28 170 ALA A O 1
#

Secondary structure (DSSP, 8-state):
--------PPPP---PPP---------------------HHHHHHHHHHHHHHHHHHHHHHHHHHHHHHHHHHHHHHHHHHHHHHHHHHHTTT--THHHHHHHHHHHHHHHHHHHHHTS-HHHHHHHHHHHHHH-HHHHHHHHHHHHHHHHHHHHHHHS-----------

Solvent-accessible surface area (backbone atoms only — not comparable to full-atom values): 10570 Å² total; per-residue (Å²): 143,82,88,81,78,88,83,78,75,83,79,76,86,78,78,72,75,76,73,79,77,73,78,70,71,66,79,80,75,73,74,74,78,78,76,81,76,71,56,67,66,58,56,52,50,51,49,50,51,50,50,54,54,47,49,55,50,48,54,50,48,53,62,43,57,77,52,34,64,65,56,50,51,50,55,47,50,54,49,49,51,54,48,50,61,50,42,71,68,46,62,85,72,64,62,77,80,62,53,60,60,53,49,54,52,46,53,59,48,49,61,48,49,51,55,54,73,76,42,55,71,70,57,52,48,52,52,50,52,50,47,37,71,74,38,54,67,60,45,52,52,51,52,50,52,54,50,47,52,53,50,48,52,52,50,60,68,70,46,70,81,82,63,89,77,80,80,78,88,134

pLDDT: mean 73.95, std 16.81, range [41.94, 95.62]

Foldseek 3Di:
DDDDDDDDDPDDPPPDPPDPPPPCPPPPPPPPPPPPDPDPVVVVVCVVVCVVVVVVVVVVVVVCVVVVCVVVVVVVVVVVVVVVVVCVVVVVPDDDPVVVVVVVVVVVVVVVVVVVVPDDPVRVVVVVVVVCVVCVPVVVVVVVVVVVVVVVVVVVVVPDPPDDDDDDDD

Radius of gyration: 27.97 Å; Cα contacts (8 Å, |Δi|>4): 7; chains: 1; bounding box: 60×82×67 Å

Sequence (170 aa):
MADTNNAGSPGEPTFEPAVPLTAEAGEVTFEPATATETPRTAKDTIKTEASKLGSQAAEKARAFAGDGKAKASGALNDFARMMEDAAGQVDKKLGEQYGQYARSAAQSLDGFASQIDAKDIDELLEDVRGFVRKSPAVAIGTAAALGFVLARVVKAGIEPADTTTTTPTA